Protein AF-K0RDR4-F1 (afdb_monomer_lite)

Foldseek 3Di:
DDDVNDDPVVVVVLLVVLVVVLVVVVVDDDDPPPPPDPPDPPDDLQEDEAEEEDDPPDDDPVRVVVVCCVPQVVCPPHPNHHNDYDYHYDDRDDSCCVVDDPDDDADVCRDPCNVDDDDD

Secondary structure (DSSP, 8-state):
--BTTB-HHHHHHHHHHHHHHHHHHHHS----------------TTEEEEEE---TTPPPHHHHHHHHHHHHGGGTTSTT--SEEEEEEPPPP-HHHHH--SS--PPTT--HHHHS----

Sequence (120 aa):
MKARGWPHHLLAEWIMKSADKLEHDLSLPLQAEPGKGKESELTSNRRTFVHLQYHPHGLSRTQVRAAFDETCDNFRGTDAEIDQLTVAFSRPRNIRDELISARLHQVEGQEASTFRPNIP

Organism: Thalassiosira oceanica (NCBI:txid159749)

Radius of gyration: 22.97 Å; chains: 1; bounding box: 47×28×62 Å

Structure (mmCIF, N/CA/C/O backbone):
data_AF-K0RDR4-F1
#
_entry.id   AF-K0RDR4-F1
#
loop_
_atom_site.group_PDB
_atom_site.id
_atom_site.type_symbol
_atom_site.label_atom_id
_atom_site.label_alt_id
_atom_site.label_comp_id
_atom_site.label_asym_id
_atom_site.label_entity_id
_atom_site.label_seq_id
_atom_site.pdbx_PDB_ins_code
_atom_site.Cartn_x
_atom_site.Cartn_y
_atom_site.Cartn_z
_atom_site.occupancy
_atom_site.B_iso_or_equiv
_atom_site.auth_seq_id
_atom_site.auth_comp_id
_atom_site.auth_asym_id
_atom_site.auth_atom_id
_atom_site.pdbx_PDB_model_num
ATOM 1 N N . MET A 1 1 ? -24.079 -12.587 30.364 1.00 46.25 1 MET A N 1
ATOM 2 C CA . MET A 1 1 ? -22.605 -12.711 30.461 1.00 46.25 1 MET A CA 1
ATOM 3 C C . MET A 1 1 ? -21.969 -11.381 30.077 1.00 46.25 1 MET A C 1
ATOM 5 O O . MET A 1 1 ? -22.340 -10.841 29.044 1.00 46.25 1 MET A O 1
ATOM 9 N N . LYS A 1 2 ? -21.077 -10.821 30.908 1.00 45.00 2 LYS A N 1
ATOM 10 C CA . LYS A 1 2 ? -20.312 -9.601 30.585 1.00 45.00 2 LYS A CA 1
ATOM 11 C C . LYS A 1 2 ? -19.016 -10.018 29.886 1.00 45.00 2 LYS A C 1
ATOM 13 O O . LYS A 1 2 ? -18.211 -10.722 30.490 1.00 45.00 2 LYS A O 1
ATOM 18 N N . ALA A 1 3 ? -18.804 -9.606 28.641 1.00 47.28 3 ALA A N 1
ATOM 19 C CA . ALA A 1 3 ? -17.525 -9.805 27.967 1.00 47.28 3 ALA A CA 1
ATOM 20 C C . ALA A 1 3 ? -16.564 -8.702 28.433 1.00 47.28 3 ALA A C 1
ATOM 22 O O . ALA A 1 3 ? -16.751 -7.534 28.104 1.00 47.28 3 ALA A O 1
ATOM 23 N N . ARG A 1 4 ? -15.565 -9.060 29.253 1.00 60.41 4 ARG A N 1
ATOM 24 C CA . ARG A 1 4 ? -14.511 -8.139 29.737 1.00 60.41 4 ARG A CA 1
ATOM 25 C C . ARG A 1 4 ? -15.037 -6.842 30.387 1.00 60.41 4 ARG A C 1
ATOM 27 O O . ARG A 1 4 ? -14.440 -5.786 30.229 1.00 60.41 4 ARG A O 1
ATOM 34 N N . GLY A 1 5 ? -16.160 -6.920 31.102 1.00 70.50 5 GLY A N 1
ATOM 35 C CA . GLY A 1 5 ? -16.728 -5.791 31.854 1.00 70.50 5 GLY A CA 1
ATOM 36 C C . GLY A 1 5 ? -17.712 -4.898 31.091 1.00 70.50 5 GLY A C 1
ATOM 37 O O . GLY A 1 5 ? -18.449 -4.159 31.738 1.00 70.50 5 GLY A O 1
ATOM 38 N N . TRP A 1 6 ? -17.823 -5.020 29.766 1.00 72.06 6 TRP A N 1
ATOM 39 C CA . TRP A 1 6 ? -18.758 -4.217 28.972 1.00 72.06 6 TRP A CA 1
ATOM 40 C C . TRP A 1 6 ? -20.116 -4.919 28.803 1.00 72.06 6 TRP A C 1
ATOM 42 O O . TRP A 1 6 ? -20.164 -6.143 28.608 1.00 72.06 6 TRP A O 1
ATOM 52 N N . PRO A 1 7 ? -21.242 -4.186 28.898 1.00 82.06 7 PRO A N 1
ATOM 53 C CA . PRO A 1 7 ? -22.553 -4.743 28.613 1.00 82.06 7 PRO A CA 1
ATOM 54 C C . PRO A 1 7 ? -22.722 -4.954 27.101 1.00 82.06 7 PRO A C 1
ATOM 56 O O . PRO A 1 7 ? -22.309 -4.135 26.284 1.00 82.06 7 PRO A O 1
ATOM 59 N N . HIS A 1 8 ? -23.357 -6.066 26.731 1.00 77.81 8 HIS A N 1
ATOM 60 C CA . HIS A 1 8 ? -23.475 -6.513 25.339 1.00 77.81 8 HIS A CA 1
ATOM 61 C C . HIS A 1 8 ? -24.127 -5.479 24.404 1.00 77.81 8 HIS A C 1
ATOM 63 O O . HIS A 1 8 ? -23.720 -5.360 23.254 1.00 77.81 8 HIS A O 1
ATOM 69 N N . HIS A 1 9 ? -25.109 -4.712 24.889 1.00 84.44 9 HIS A N 1
ATOM 70 C CA . HIS A 1 9 ? -25.798 -3.710 24.071 1.00 84.44 9 HIS A CA 1
ATOM 71 C C . HIS A 1 9 ? -24.875 -2.559 23.637 1.00 84.44 9 HIS A C 1
ATOM 73 O O . HIS A 1 9 ? -24.964 -2.136 22.491 1.00 84.44 9 HIS A O 1
ATOM 79 N N . LEU A 1 10 ? -23.945 -2.115 24.496 1.00 81.94 10 LEU A N 1
ATOM 80 C CA . LEU A 1 10 ? -22.968 -1.075 24.139 1.00 81.94 10 LEU A CA 1
ATOM 81 C C . LEU A 1 10 ? -21.982 -1.574 23.082 1.00 81.94 10 LEU A C 1
ATOM 83 O O . LEU A 1 10 ? -21.678 -0.861 22.133 1.00 81.94 10 LEU A O 1
ATOM 87 N N . LEU A 1 11 ? -21.510 -2.819 23.216 1.00 78.94 11 LEU A N 1
ATOM 88 C CA . LEU A 1 11 ? -20.629 -3.422 22.212 1.00 78.94 11 LEU A CA 1
ATOM 89 C C . LEU A 1 11 ? -21.333 -3.542 20.857 1.00 78.94 11 LEU A C 1
ATOM 91 O O . LEU A 1 11 ? -20.731 -3.235 19.833 1.00 78.94 11 LEU A O 1
ATOM 95 N N . ALA A 1 12 ? -22.601 -3.960 20.853 1.00 83.94 12 ALA A N 1
ATOM 96 C CA . ALA A 1 12 ? -23.399 -4.044 19.636 1.00 83.94 12 ALA A CA 1
ATOM 97 C C . ALA A 1 12 ? -23.576 -2.666 18.978 1.00 83.94 12 ALA A C 1
ATOM 99 O O . ALA A 1 12 ? -23.368 -2.541 17.775 1.00 83.94 12 ALA A O 1
ATOM 100 N N . GLU A 1 13 ? -23.882 -1.627 19.760 1.00 87.62 13 GLU A N 1
ATOM 101 C CA . GLU A 1 13 ? -24.005 -0.255 19.257 1.00 87.62 13 GLU A CA 1
ATOM 102 C C . GLU A 1 13 ? -22.700 0.234 18.615 1.00 87.62 13 GLU A C 1
ATOM 104 O O . GLU A 1 13 ? -22.715 0.791 17.520 1.00 87.62 13 GLU A O 1
ATOM 109 N N . TRP A 1 14 ? -21.556 -0.017 19.253 1.00 84.12 14 TRP A N 1
ATOM 110 C CA . TRP A 1 14 ? -20.257 0.373 18.706 1.00 84.12 14 TRP A CA 1
ATOM 111 C C . TRP A 1 14 ? -19.910 -0.375 17.425 1.00 84.12 14 TRP A C 1
ATOM 113 O O . TRP A 1 14 ? -19.418 0.245 16.488 1.00 84.12 14 TRP A O 1
ATOM 123 N N . ILE A 1 15 ? -20.197 -1.678 17.358 1.00 84.19 15 ILE A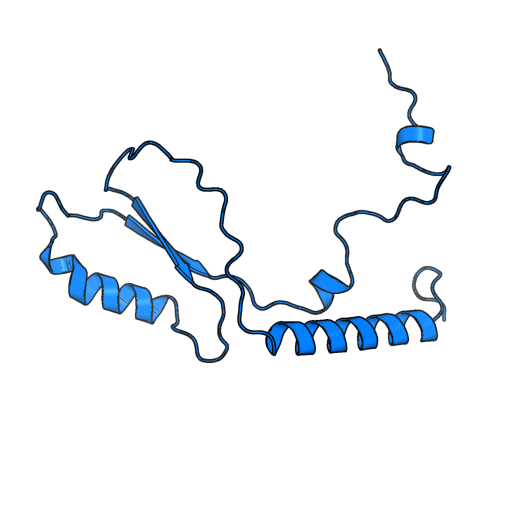 N 1
ATOM 124 C CA 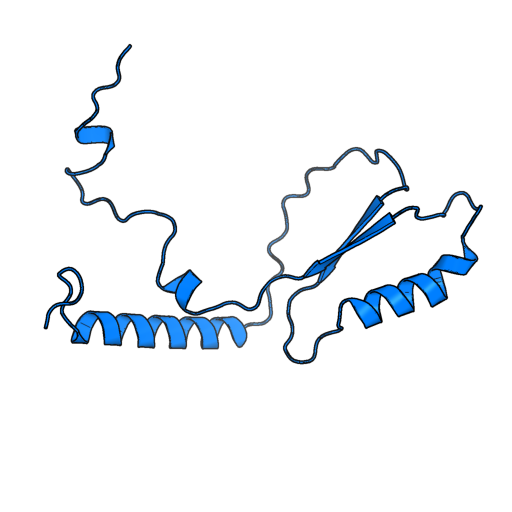. ILE A 1 15 ? -19.992 -2.476 16.143 1.00 84.19 15 ILE A CA 1
ATOM 125 C C . ILE A 1 15 ? -20.807 -1.901 14.984 1.00 84.19 15 ILE A C 1
ATOM 127 O O . ILE A 1 15 ? -20.240 -1.675 13.917 1.00 84.19 15 ILE A O 1
ATOM 131 N N . MET A 1 16 ? -22.093 -1.617 15.203 1.00 87.12 16 MET A N 1
ATOM 132 C CA . MET A 1 16 ? -22.965 -1.048 14.170 1.00 87.12 16 MET A CA 1
ATOM 133 C C . MET A 1 16 ? -22.492 0.348 13.754 1.00 87.12 16 MET A C 1
ATOM 135 O O . MET A 1 16 ? -22.266 0.598 12.577 1.00 87.12 16 MET A O 1
ATOM 139 N N . LYS A 1 17 ? -22.200 1.225 14.720 1.00 85.31 17 LYS A N 1
ATOM 140 C CA . LYS A 1 17 ? -21.716 2.584 14.448 1.00 85.31 17 LYS A CA 1
ATOM 141 C C . LYS A 1 17 ? -20.380 2.601 13.697 1.00 85.31 17 LYS A C 1
ATOM 143 O O . LYS A 1 17 ? -20.145 3.490 12.883 1.00 85.31 17 LYS A O 1
ATOM 148 N N . SER A 1 18 ? -19.482 1.660 13.984 1.00 80.88 18 SER A N 1
ATOM 149 C CA . SER A 1 18 ? -18.223 1.503 13.248 1.00 80.88 18 SER A CA 1
ATOM 150 C C . SER A 1 18 ? -18.440 0.932 11.846 1.00 80.88 18 SER A C 1
ATOM 152 O O . SER A 1 18 ? -17.727 1.337 10.932 1.00 80.88 18 SER A O 1
ATOM 154 N N . ALA A 1 19 ? -19.409 0.030 11.661 1.00 84.00 19 ALA A N 1
ATOM 155 C CA . ALA A 1 19 ? -19.787 -0.471 10.341 1.00 84.00 19 ALA A CA 1
ATOM 156 C C . ALA A 1 19 ? -20.341 0.660 9.458 1.00 84.00 19 ALA A C 1
ATOM 158 O O . ALA A 1 19 ? -19.828 0.868 8.362 1.00 84.00 19 ALA A O 1
ATOM 159 N N . ASP A 1 20 ? -21.265 1.469 9.983 1.00 85.50 20 ASP A N 1
ATOM 160 C CA . ASP A 1 20 ? -21.859 2.600 9.258 1.00 85.50 20 ASP A CA 1
ATOM 161 C C . ASP A 1 20 ? -20.798 3.628 8.828 1.00 85.50 20 ASP A C 1
ATOM 163 O O . ASP A 1 20 ? -20.793 4.115 7.698 1.00 85.50 20 ASP A O 1
ATOM 167 N N . LYS A 1 21 ? -19.849 3.945 9.722 1.00 82.44 21 LYS A N 1
ATOM 168 C CA . LYS A 1 21 ? -18.719 4.837 9.409 1.00 82.44 21 LYS A CA 1
ATOM 169 C C . LYS A 1 21 ? -17.828 4.278 8.307 1.00 82.44 21 LYS A C 1
ATOM 171 O O . LYS A 1 21 ? -17.399 5.023 7.432 1.00 82.44 21 LYS A O 1
ATOM 176 N N . LEU A 1 22 ? -17.538 2.980 8.359 1.00 80.81 22 LEU A N 1
ATOM 177 C CA . LEU A 1 22 ? -16.713 2.321 7.358 1.00 80.81 22 LEU A CA 1
ATOM 178 C C . LEU A 1 22 ? -17.378 2.382 5.978 1.00 80.81 22 LEU A C 1
ATOM 180 O O . LEU A 1 22 ? -16.712 2.713 5.001 1.00 80.81 22 LEU A O 1
ATOM 184 N N . GLU A 1 23 ? -18.677 2.092 5.905 1.00 80.88 23 GLU A N 1
ATOM 185 C CA . GLU A 1 23 ? -19.466 2.169 4.671 1.00 80.88 23 GLU A CA 1
ATOM 186 C C . GLU A 1 23 ? -19.546 3.599 4.124 1.00 80.88 23 GLU A C 1
ATOM 188 O O . GLU A 1 23 ? -19.354 3.815 2.925 1.00 80.88 23 GLU A O 1
ATOM 193 N N . HIS A 1 24 ? -19.757 4.587 4.996 1.00 80.19 24 HIS A N 1
ATOM 194 C CA . HIS A 1 24 ? -19.739 5.997 4.619 1.00 80.19 24 HIS A CA 1
ATOM 195 C C . HIS A 1 24 ? -18.379 6.413 4.048 1.00 80.19 24 HIS A C 1
ATOM 197 O O . HIS A 1 24 ? -18.312 7.005 2.972 1.00 80.19 24 HIS A O 1
ATOM 203 N N . ASP A 1 25 ? -17.282 6.061 4.717 1.00 72.81 25 ASP A N 1
ATOM 204 C CA . ASP A 1 25 ? -15.946 6.418 4.251 1.00 72.81 25 ASP A CA 1
ATOM 205 C C . ASP A 1 25 ? -15.539 5.695 2.960 1.00 72.81 25 ASP A C 1
ATOM 207 O O . ASP A 1 25 ? -14.770 6.238 2.172 1.00 72.81 25 ASP A O 1
ATOM 211 N N . LEU A 1 26 ? -16.037 4.476 2.734 1.00 69.62 26 LEU A N 1
ATOM 212 C CA . LEU A 1 26 ? -15.890 3.767 1.459 1.00 69.62 26 LEU A CA 1
ATOM 213 C C . LEU A 1 26 ? -16.700 4.432 0.334 1.00 69.62 26 LEU A C 1
ATOM 215 O O . LEU A 1 26 ? -16.334 4.305 -0.832 1.00 69.62 26 LEU A O 1
ATOM 219 N N . SER A 1 27 ? -17.793 5.116 0.682 1.00 68.31 27 SER A N 1
ATOM 220 C CA . SER A 1 27 ? -18.667 5.831 -0.258 1.00 68.31 27 SER A CA 1
ATOM 221 C C . SER A 1 27 ? -18.134 7.219 -0.626 1.00 68.31 27 SER A C 1
ATOM 223 O O . SER A 1 27 ? -18.535 7.786 -1.643 1.00 68.31 27 SER A O 1
ATOM 225 N N . LEU A 1 28 ? -17.231 7.780 0.184 1.00 70.06 28 LEU A N 1
ATOM 226 C CA . LEU A 1 28 ? -16.546 9.030 -0.122 1.00 70.06 28 LEU A CA 1
ATOM 227 C C . LEU A 1 28 ? -15.452 8.805 -1.184 1.00 70.06 28 LEU A C 1
ATOM 229 O O . LEU A 1 28 ? -14.745 7.795 -1.144 1.00 70.06 28 LEU A O 1
ATOM 233 N N . PRO A 1 29 ? -15.249 9.753 -2.119 1.00 58.16 29 PRO A N 1
ATOM 234 C CA . PRO A 1 29 ? -14.099 9.702 -3.011 1.00 58.16 29 PRO A CA 1
ATOM 235 C C . PRO A 1 29 ? -12.816 9.718 -2.175 1.00 58.16 29 PRO A C 1
ATOM 237 O O . PRO A 1 29 ? -12.657 10.586 -1.314 1.00 58.16 29 PRO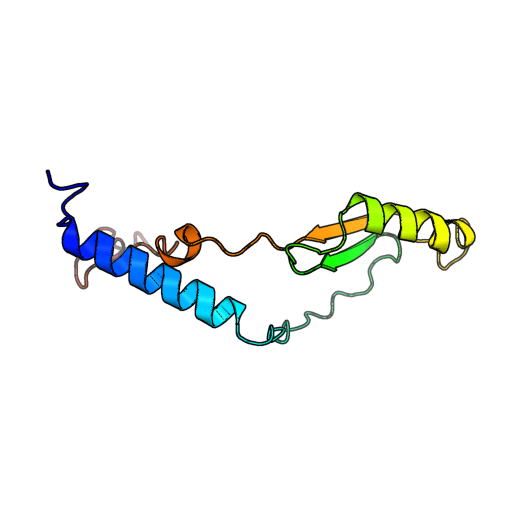 A O 1
ATOM 240 N N . LEU A 1 30 ? -11.915 8.757 -2.422 1.00 55.88 30 LEU A N 1
ATOM 241 C CA . LEU A 1 30 ? -10.650 8.648 -1.696 1.00 55.88 30 LEU A CA 1
ATOM 242 C C . LEU A 1 30 ? -9.872 9.958 -1.836 1.00 55.88 30 LEU A C 1
ATOM 244 O O . LEU A 1 30 ? -9.270 10.233 -2.875 1.00 55.88 30 LEU A O 1
ATOM 248 N N . GLN A 1 31 ? -9.864 10.762 -0.776 1.00 51.22 31 GLN A N 1
ATOM 249 C CA . GLN A 1 31 ? -8.931 11.866 -0.671 1.00 51.22 31 GLN A CA 1
ATOM 250 C C . GLN A 1 31 ? -7.558 11.252 -0.422 1.00 51.22 31 GLN A C 1
ATOM 252 O O . GLN A 1 31 ? -7.291 10.656 0.621 1.00 51.22 31 GLN A O 1
ATOM 257 N N . ALA A 1 32 ? -6.690 11.338 -1.429 1.00 50.91 32 ALA A N 1
ATOM 258 C CA . ALA A 1 32 ? -5.269 11.192 -1.202 1.00 50.91 32 ALA A CA 1
ATOM 259 C C . ALA A 1 32 ? -4.869 12.311 -0.236 1.00 50.91 32 ALA A C 1
ATOM 261 O O . ALA A 1 32 ? -4.763 13.468 -0.639 1.00 50.91 32 ALA A O 1
ATOM 262 N N . GLU A 1 33 ? -4.694 11.976 1.042 1.00 50.84 33 GLU A N 1
ATOM 263 C CA . GLU A 1 33 ? -3.996 12.851 1.977 1.00 50.84 33 GLU A CA 1
ATOM 264 C C . GLU A 1 33 ? -2.690 13.287 1.294 1.00 50.84 33 GLU A C 1
ATOM 266 O O . GLU A 1 33 ? -1.935 12.411 0.846 1.00 50.84 33 GLU A O 1
ATOM 271 N N . PRO A 1 34 ? -2.418 14.597 1.148 1.00 43.50 34 PRO A N 1
ATOM 272 C CA . PRO A 1 34 ? -1.172 15.062 0.573 1.00 43.50 34 PRO A CA 1
ATOM 273 C C . PRO A 1 34 ? -0.056 14.599 1.503 1.00 43.50 34 PRO A C 1
ATOM 275 O O . PRO A 1 34 ? 0.203 15.186 2.556 1.00 43.50 34 PRO A O 1
ATOM 278 N N . GLY A 1 35 ? 0.582 13.488 1.136 1.00 48.56 35 GLY A N 1
ATOM 279 C CA . GLY A 1 35 ? 1.760 12.998 1.817 1.00 48.56 35 GLY A CA 1
ATOM 280 C C . GLY A 1 35 ? 2.749 14.149 1.864 1.00 48.56 35 GLY A C 1
ATOM 281 O O . GLY A 1 35 ? 3.138 14.671 0.822 1.00 48.56 35 GLY A O 1
ATOM 282 N N . LYS A 1 36 ? 3.114 14.579 3.075 1.00 47.75 36 LYS A N 1
ATOM 283 C CA . LYS A 1 36 ? 4.201 15.527 3.305 1.00 47.75 36 LYS A CA 1
ATOM 284 C C . LYS A 1 36 ? 5.457 14.891 2.719 1.00 47.75 36 LYS A C 1
ATOM 286 O O . LYS A 1 36 ? 6.105 14.082 3.382 1.00 47.75 36 LYS A O 1
ATOM 291 N N . GLY A 1 37 ? 5.715 15.181 1.446 1.00 42.91 37 GLY A N 1
ATOM 292 C CA . GLY A 1 37 ? 6.837 14.663 0.690 1.00 42.91 37 GLY A CA 1
ATOM 293 C C . GLY A 1 37 ? 8.094 15.090 1.413 1.00 42.91 37 GLY A C 1
ATOM 294 O O . GLY A 1 37 ? 8.476 16.255 1.382 1.00 42.91 37 GLY A O 1
ATOM 295 N N . LYS A 1 38 ? 8.712 14.157 2.131 1.00 49.94 38 LYS A N 1
ATOM 296 C CA . LYS A 1 38 ? 10.129 14.292 2.409 1.00 49.94 38 LYS A CA 1
ATOM 297 C C . LYS A 1 38 ? 10.776 14.057 1.056 1.00 49.94 38 LYS A C 1
ATOM 299 O O . LYS A 1 38 ? 10.695 12.937 0.554 1.00 49.94 38 LYS A O 1
ATOM 304 N N . GLU A 1 39 ? 11.314 15.111 0.450 1.00 47.97 39 GLU A N 1
ATOM 305 C CA . GLU A 1 39 ? 12.273 14.982 -0.644 1.00 47.97 39 GLU A CA 1
ATOM 306 C C . GLU A 1 39 ? 13.395 14.080 -0.136 1.00 47.97 39 GLU A C 1
ATOM 308 O O . GLU A 1 39 ? 14.280 14.478 0.615 1.00 47.97 39 GLU A O 1
ATOM 313 N N . SER A 1 40 ? 13.259 12.798 -0.446 1.00 50.62 40 SER A N 1
ATOM 314 C CA . SER A 1 40 ? 14.335 11.841 -0.356 1.00 50.62 40 SER A CA 1
ATOM 315 C C . SER A 1 40 ? 15.251 12.196 -1.508 1.00 50.62 40 SER A C 1
ATOM 317 O O . SER A 1 40 ? 14.822 12.106 -2.660 1.00 50.62 40 SER A O 1
ATOM 319 N N . GLU A 1 41 ? 16.487 12.592 -1.206 1.00 49.81 41 GLU A N 1
ATOM 320 C CA . GLU A 1 41 ? 17.566 12.600 -2.191 1.00 49.81 41 GLU A CA 1
ATOM 321 C C . GLU A 1 41 ? 17.439 11.344 -3.063 1.00 49.81 41 GLU A C 1
ATOM 323 O O . GLU A 1 41 ? 17.275 10.230 -2.546 1.00 49.81 41 GLU A O 1
ATOM 328 N N . LEU A 1 42 ? 17.433 11.551 -4.382 1.00 56.50 42 LEU A N 1
ATOM 329 C CA . LEU A 1 42 ? 17.355 10.534 -5.432 1.00 56.50 42 LEU A CA 1
ATOM 330 C C . LEU A 1 42 ? 18.594 9.635 -5.373 1.00 56.50 42 LEU A C 1
ATOM 332 O O . LEU A 1 42 ? 19.487 9.695 -6.214 1.00 56.50 42 LEU A O 1
ATOM 336 N N . THR A 1 43 ? 18.688 8.806 -4.341 1.00 48.72 43 THR A N 1
ATOM 337 C CA . THR A 1 43 ? 19.775 7.851 -4.198 1.00 48.72 43 THR A CA 1
ATOM 338 C C . THR A 1 43 ? 19.353 6.563 -4.896 1.00 48.72 43 THR A C 1
ATOM 340 O O . THR A 1 43 ? 18.726 5.676 -4.329 1.00 48.72 43 THR A O 1
ATOM 343 N N . SER A 1 44 ? 19.736 6.495 -6.175 1.00 57.06 44 SER A N 1
ATOM 344 C CA . SER A 1 44 ? 19.717 5.320 -7.053 1.00 57.06 44 SER A CA 1
ATOM 345 C C . SER A 1 44 ? 18.377 4.982 -7.731 1.00 57.06 44 SER A C 1
ATOM 347 O O . SER A 1 44 ? 17.449 4.479 -7.104 1.00 57.06 44 SER A O 1
ATOM 349 N N . ASN A 1 45 ? 18.345 5.110 -9.067 1.00 57.72 45 ASN A N 1
ATOM 350 C CA . ASN A 1 45 ? 17.310 4.578 -9.979 1.00 57.72 45 ASN A CA 1
ATOM 351 C C . ASN A 1 45 ? 17.060 3.057 -9.847 1.00 57.72 45 ASN A C 1
ATOM 353 O O . ASN A 1 45 ? 16.183 2.512 -10.506 1.00 57.72 45 ASN A O 1
ATOM 357 N N . ARG A 1 46 ? 17.794 2.349 -8.979 1.00 69.44 46 ARG A N 1
ATOM 358 C CA . ARG A 1 46 ? 17.699 0.894 -8.815 1.00 69.44 46 ARG A CA 1
ATOM 359 C C . ARG A 1 46 ? 16.395 0.421 -8.175 1.00 69.44 46 ARG A C 1
ATOM 361 O O . ARG A 1 46 ? 16.043 -0.741 -8.339 1.00 69.44 46 ARG A O 1
ATOM 368 N N . ARG A 1 47 ? 15.685 1.244 -7.394 1.00 78.38 47 ARG A N 1
ATOM 369 C CA . ARG A 1 47 ? 14.467 0.795 -6.690 1.00 78.38 47 ARG A CA 1
ATOM 370 C C . ARG A 1 47 ? 13.286 1.722 -6.897 1.00 78.38 47 ARG A C 1
ATOM 372 O O . ARG A 1 47 ? 13.275 2.847 -6.411 1.00 78.38 47 ARG A O 1
ATOM 379 N N . THR A 1 48 ? 12.239 1.179 -7.507 1.00 84.62 48 THR A N 1
ATOM 380 C CA . THR A 1 48 ? 10.964 1.867 -7.699 1.00 84.62 48 THR A CA 1
ATOM 381 C C . THR A 1 48 ? 9.911 1.285 -6.768 1.00 84.62 48 THR A C 1
ATOM 383 O O . THR A 1 48 ? 9.721 0.068 -6.693 1.00 84.62 48 THR A O 1
ATOM 386 N N . PHE A 1 49 ? 9.200 2.164 -6.066 1.00 86.19 49 PHE A N 1
ATOM 387 C CA . PHE A 1 49 ? 8.074 1.801 -5.214 1.00 86.19 49 PHE A CA 1
ATOM 388 C C . PHE A 1 49 ? 6.773 2.258 -5.864 1.00 86.19 49 PHE A C 1
ATOM 390 O O . PHE A 1 49 ? 6.606 3.435 -6.170 1.00 86.19 49 PHE A O 1
ATOM 397 N N . VAL A 1 50 ? 5.842 1.326 -6.048 1.00 87.00 50 VAL A N 1
ATOM 398 C CA . VAL A 1 50 ? 4.497 1.609 -6.554 1.00 87.00 50 VAL A CA 1
ATOM 399 C C . VAL A 1 50 ? 3.504 1.326 -5.440 1.00 87.00 50 VAL A C 1
ATOM 401 O O . VAL A 1 50 ? 3.368 0.186 -4.997 1.00 87.00 50 VAL A O 1
ATOM 404 N N . HIS A 1 51 ? 2.818 2.372 -4.986 1.00 87.38 51 HIS A N 1
ATOM 405 C CA . HIS A 1 51 ? 1.771 2.275 -3.977 1.00 87.38 51 HIS A CA 1
ATOM 406 C C . HIS A 1 51 ? 0.400 2.247 -4.651 1.00 87.38 51 HIS A C 1
ATOM 408 O O . HIS A 1 51 ? -0.002 3.215 -5.290 1.00 87.38 51 HIS A O 1
ATOM 414 N N . LEU A 1 52 ? -0.321 1.140 -4.488 1.00 85.12 52 LEU A N 1
ATOM 415 C CA . LEU A 1 52 ? -1.672 0.959 -5.009 1.00 85.12 52 LEU A CA 1
ATOM 416 C C . LEU A 1 52 ? -2.670 0.924 -3.859 1.00 85.12 52 LEU A C 1
ATOM 418 O O . LEU A 1 52 ? -2.504 0.182 -2.885 1.00 85.12 52 LEU A O 1
ATOM 422 N N . GLN A 1 53 ? -3.727 1.718 -3.985 1.00 84.50 53 GLN A N 1
ATOM 423 C CA . GLN A 1 53 ? -4.862 1.623 -3.080 1.00 84.50 53 GLN A CA 1
ATOM 424 C C . GLN A 1 53 ? -5.642 0.334 -3.360 1.00 84.50 53 GLN A C 1
ATOM 426 O O . GLN A 1 53 ? -5.800 -0.089 -4.506 1.00 84.50 53 GLN A O 1
ATOM 431 N N . TYR A 1 54 ? -6.114 -0.306 -2.293 1.00 83.19 54 TYR A N 1
ATOM 432 C CA . TYR A 1 54 ? -6.976 -1.472 -2.368 1.00 83.19 54 TYR A CA 1
ATOM 433 C C . TYR A 1 54 ? -8.276 -1.134 -3.093 1.00 83.19 54 TYR A C 1
ATOM 435 O O . TYR A 1 54 ? -8.975 -0.193 -2.721 1.00 83.19 54 TYR A O 1
ATOM 443 N N . HIS A 1 55 ? -8.638 -1.968 -4.062 1.00 82.88 55 HIS A N 1
ATOM 444 C CA . HIS A 1 55 ? -9.948 -1.954 -4.694 1.00 82.88 55 HIS A CA 1
ATOM 445 C C . HIS A 1 55 ? -10.444 -3.404 -4.843 1.00 82.88 55 HIS A C 1
ATOM 447 O O . HIS A 1 55 ? -9.645 -4.256 -5.242 1.00 82.88 55 HIS A O 1
ATOM 453 N N . PRO A 1 56 ? -11.726 -3.720 -4.559 1.00 79.44 56 PRO A N 1
ATOM 454 C CA . PRO A 1 56 ? -12.253 -5.090 -4.639 1.00 79.44 56 PRO A CA 1
ATOM 455 C C . PRO A 1 56 ? -12.082 -5.742 -6.018 1.00 79.44 56 PRO A C 1
ATOM 457 O O . PRO A 1 56 ? -11.821 -6.936 -6.119 1.00 79.44 56 PRO A O 1
ATOM 460 N N . HIS A 1 57 ? -12.180 -4.936 -7.077 1.00 84.69 57 HIS A N 1
ATOM 461 C CA . HIS A 1 57 ? -11.913 -5.328 -8.468 1.00 84.69 57 HIS A CA 1
ATOM 462 C C . HIS A 1 57 ? -10.607 -4.714 -8.998 1.00 84.69 57 HIS A C 1
ATOM 464 O O . HIS A 1 57 ? -10.490 -4.403 -10.178 1.00 84.69 57 HIS A O 1
ATOM 470 N N . GLY A 1 58 ? -9.673 -4.402 -8.098 1.00 82.69 58 GLY A N 1
ATOM 471 C CA . GLY A 1 58 ? -8.400 -3.777 -8.437 1.00 82.69 58 GLY A CA 1
ATOM 472 C C . GLY A 1 58 ? -7.435 -4.728 -9.139 1.00 82.69 58 GLY A C 1
ATOM 473 O O . GLY A 1 58 ? -7.669 -5.932 -9.247 1.00 82.69 58 GLY A O 1
ATOM 474 N N . LEU A 1 59 ? -6.310 -4.175 -9.587 1.00 87.94 59 LEU A N 1
ATOM 475 C CA . LEU A 1 59 ? -5.237 -4.965 -10.180 1.00 87.94 59 LEU A CA 1
ATOM 476 C C . LEU A 1 59 ? -4.559 -5.831 -9.119 1.00 87.94 59 LEU A C 1
ATOM 478 O O . LEU A 1 59 ? -4.180 -5.360 -8.047 1.00 87.94 59 LEU A O 1
ATOM 482 N N . SER A 1 60 ? -4.351 -7.101 -9.444 1.00 87.25 60 SER A N 1
ATOM 483 C CA . SER A 1 60 ? -3.533 -7.990 -8.627 1.00 87.25 60 SER A CA 1
ATOM 484 C C . SER A 1 60 ? -2.048 -7.644 -8.754 1.00 87.25 60 SER A C 1
ATOM 486 O O . SER A 1 60 ? -1.582 -7.145 -9.781 1.00 87.25 60 SER A O 1
ATOM 488 N N . ARG A 1 61 ? -1.257 -7.999 -7.733 1.00 86.44 61 ARG A N 1
ATOM 489 C CA . ARG A 1 61 ? 0.209 -7.857 -7.776 1.00 86.44 61 ARG A CA 1
ATOM 490 C C . ARG A 1 61 ? 0.824 -8.526 -9.008 1.00 86.44 61 ARG A C 1
ATOM 492 O O . ARG A 1 61 ? 1.802 -8.020 -9.547 1.00 86.44 61 ARG A O 1
ATOM 499 N N . THR A 1 62 ? 0.267 -9.659 -9.430 1.00 88.81 62 THR A N 1
ATOM 500 C CA . THR A 1 62 ? 0.742 -10.414 -10.593 1.00 88.81 62 THR A CA 1
ATOM 501 C C . THR A 1 62 ? 0.519 -9.641 -11.885 1.00 88.81 62 THR A C 1
ATOM 503 O O . THR A 1 62 ? 1.437 -9.564 -12.687 1.00 88.81 62 THR A O 1
ATOM 506 N N . GLN A 1 63 ? -0.647 -9.012 -12.059 1.00 91.69 63 GLN A N 1
ATOM 507 C CA . GLN A 1 63 ? -0.937 -8.190 -13.240 1.00 91.69 63 GLN A CA 1
ATOM 508 C C . GLN A 1 63 ? -0.022 -6.968 -13.324 1.00 91.69 63 GLN A C 1
ATOM 510 O O . GLN A 1 63 ? 0.496 -6.666 -14.391 1.00 91.69 63 GLN A O 1
ATOM 515 N N . VAL A 1 64 ? 0.222 -6.299 -12.194 1.00 90.31 64 VAL A N 1
ATOM 516 C CA . VAL A 1 64 ? 1.124 -5.136 -12.144 1.00 90.31 64 VAL A CA 1
ATOM 517 C C . VAL A 1 64 ? 2.555 -5.539 -12.499 1.00 90.31 64 VAL A C 1
ATOM 519 O O . VAL A 1 64 ? 3.222 -4.831 -13.243 1.00 90.31 64 VAL A O 1
ATOM 522 N N . ARG A 1 65 ? 3.023 -6.688 -11.994 1.00 89.94 65 ARG A N 1
ATOM 523 C CA . ARG A 1 65 ? 4.346 -7.218 -12.348 1.00 89.94 65 ARG A CA 1
ATOM 524 C C . ARG A 1 65 ? 4.430 -7.635 -13.810 1.00 89.94 65 ARG A C 1
ATOM 526 O O . ARG A 1 65 ? 5.381 -7.250 -14.461 1.00 89.94 65 ARG A O 1
ATOM 533 N N . ALA A 1 66 ? 3.428 -8.341 -14.328 1.00 92.38 66 ALA A N 1
ATOM 534 C CA . ALA A 1 66 ? 3.405 -8.749 -15.730 1.00 92.38 66 ALA A CA 1
ATOM 535 C C . ALA A 1 66 ? 3.458 -7.538 -16.673 1.00 92.38 66 ALA A C 1
ATOM 537 O O . ALA A 1 66 ? 4.253 -7.534 -17.603 1.00 92.38 66 ALA A O 1
ATOM 538 N N . ALA A 1 67 ? 2.681 -6.489 -16.387 1.00 91.25 67 ALA A N 1
ATOM 539 C CA . ALA A 1 67 ? 2.716 -5.250 -17.161 1.00 91.25 67 ALA A CA 1
ATOM 540 C C . ALA A 1 67 ? 4.073 -4.531 -17.056 1.00 91.25 67 ALA A C 1
ATOM 542 O O . ALA A 1 67 ? 4.539 -3.947 -18.035 1.00 91.25 67 ALA A O 1
ATOM 543 N N . PHE A 1 68 ? 4.710 -4.572 -15.879 1.00 90.38 68 PHE A N 1
ATOM 544 C CA . PHE A 1 68 ? 6.056 -4.035 -15.694 1.00 90.38 68 PHE A CA 1
ATOM 545 C C . PHE A 1 68 ? 7.082 -4.817 -16.509 1.00 90.38 68 PHE A C 1
ATOM 547 O O . PHE A 1 68 ? 7.815 -4.199 -17.263 1.00 90.38 68 PHE A O 1
ATOM 554 N N . ASP A 1 69 ? 7.106 -6.144 -16.411 1.00 89.62 69 ASP A N 1
ATOM 555 C CA . ASP A 1 69 ? 8.053 -6.977 -17.153 1.00 89.62 69 ASP A CA 1
ATOM 556 C C . ASP A 1 69 ? 7.850 -6.781 -18.670 1.00 89.62 69 ASP A C 1
ATOM 558 O O . ASP A 1 69 ? 8.791 -6.458 -19.383 1.00 89.62 69 ASP A O 1
ATOM 562 N N . GLU A 1 70 ? 6.604 -6.820 -19.158 1.00 92.19 70 GLU A N 1
ATOM 563 C CA . GLU A 1 70 ? 6.275 -6.602 -20.577 1.00 92.19 70 GLU A CA 1
ATOM 564 C C . GLU A 1 70 ? 6.754 -5.240 -21.111 1.00 92.19 70 GLU A C 1
ATOM 566 O O . GLU A 1 70 ? 7.275 -5.142 -22.223 1.00 92.19 70 GLU A O 1
ATOM 571 N N . THR A 1 71 ? 6.585 -4.175 -20.325 1.00 89.38 7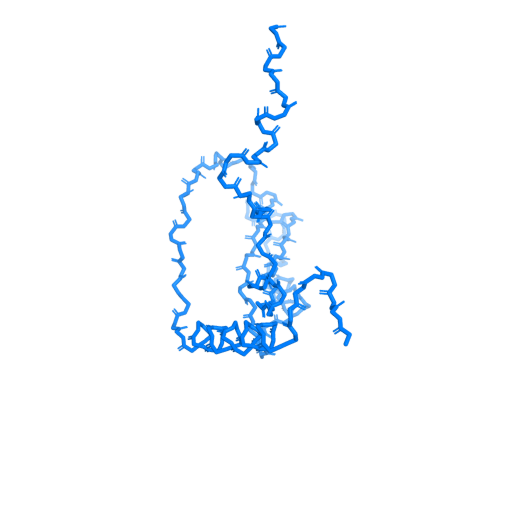1 THR A N 1
ATOM 572 C CA . THR A 1 71 ? 6.884 -2.810 -20.781 1.00 89.38 71 THR A CA 1
ATOM 573 C C . THR A 1 71 ? 8.346 -2.440 -20.537 1.00 89.38 71 THR A C 1
ATOM 575 O O . THR A 1 71 ? 9.009 -1.874 -21.412 1.00 89.38 71 THR A O 1
ATOM 578 N N . CYS A 1 72 ? 8.846 -2.739 -19.339 1.00 85.31 72 CYS A N 1
ATOM 579 C CA . CYS A 1 72 ? 10.126 -2.271 -18.825 1.00 85.31 72 CYS A CA 1
ATOM 580 C C . CYS A 1 72 ? 11.303 -3.185 -19.188 1.00 85.31 72 CYS A C 1
ATOM 582 O O . CYS A 1 72 ? 12.439 -2.712 -19.157 1.00 85.31 72 CYS A O 1
ATOM 584 N N . ASP A 1 73 ? 11.068 -4.433 -19.616 1.00 83.75 73 ASP A N 1
ATOM 585 C CA . ASP A 1 73 ? 12.149 -5.306 -20.098 1.00 83.75 73 ASP A CA 1
ATOM 586 C C . ASP A 1 73 ? 12.903 -4.705 -21.294 1.00 83.75 73 ASP A C 1
ATOM 588 O O . ASP A 1 73 ? 14.101 -4.941 -21.449 1.00 83.75 73 ASP A O 1
ATOM 592 N N . ASN A 1 74 ? 12.247 -3.848 -22.082 1.00 84.88 74 ASN A N 1
ATOM 593 C CA . ASN A 1 74 ? 12.862 -3.143 -23.211 1.00 84.88 74 ASN A CA 1
ATOM 594 C C . ASN A 1 74 ? 13.949 -2.135 -22.801 1.00 84.88 74 ASN A C 1
ATOM 596 O O . ASN A 1 74 ? 14.739 -1.716 -23.643 1.00 84.88 74 ASN A O 1
ATOM 600 N N . PHE A 1 75 ? 13.988 -1.732 -21.529 1.00 82.81 75 PHE A N 1
ATOM 601 C CA . PHE A 1 75 ? 14.932 -0.738 -21.010 1.00 82.81 75 PHE A CA 1
ATOM 602 C C . PHE A 1 75 ? 16.106 -1.371 -20.251 1.00 82.81 75 PHE A C 1
ATOM 604 O O . PHE A 1 75 ? 16.957 -0.647 -19.729 1.00 82.81 75 PHE A O 1
ATOM 611 N N . ARG A 1 76 ? 16.187 -2.708 -20.197 1.00 81.31 76 ARG A N 1
ATOM 612 C CA . ARG A 1 76 ? 17.314 -3.426 -19.581 1.00 81.31 76 ARG A CA 1
ATOM 613 C C . ARG A 1 76 ? 18.634 -3.055 -20.265 1.00 81.31 76 ARG A C 1
ATOM 615 O O . ARG A 1 76 ? 18.719 -3.052 -21.491 1.00 81.31 76 ARG A O 1
ATOM 622 N N . GLY A 1 77 ? 19.669 -2.758 -19.480 1.00 79.44 77 GLY A N 1
ATOM 623 C CA . GLY A 1 77 ? 20.983 -2.339 -19.970 1.00 79.44 77 GLY A CA 1
ATOM 624 C C . GLY A 1 77 ? 21.075 -0.874 -20.411 1.00 79.44 77 GLY A C 1
ATOM 625 O O . GLY A 1 77 ? 22.109 -0.476 -20.947 1.00 79.44 77 GLY A O 1
ATOM 626 N N . THR A 1 78 ? 20.024 -0.074 -20.206 1.00 84.06 78 THR A N 1
ATOM 627 C CA . THR A 1 78 ? 20.042 1.378 -20.450 1.00 84.06 78 THR A CA 1
ATOM 628 C C . THR A 1 78 ? 20.177 2.155 -19.141 1.00 84.06 78 THR A C 1
ATOM 630 O O . THR A 1 78 ? 19.927 1.625 -18.062 1.00 84.06 78 THR A O 1
ATOM 633 N N . ASP A 1 79 ? 20.483 3.450 -19.227 1.00 79.69 79 ASP A N 1
ATOM 634 C CA . ASP A 1 79 ? 20.523 4.345 -18.057 1.00 79.69 79 ASP A CA 1
ATOM 635 C C . ASP A 1 79 ? 19.153 4.502 -17.357 1.00 79.69 79 ASP A C 1
ATOM 637 O O . ASP A 1 79 ? 19.069 5.036 -16.248 1.00 79.69 79 ASP A O 1
ATOM 641 N N . ALA A 1 80 ? 18.076 4.039 -18.004 1.00 77.56 80 ALA A N 1
ATOM 642 C CA . ALA A 1 80 ? 16.711 4.019 -17.487 1.00 77.56 80 ALA A CA 1
ATOM 643 C C . ALA A 1 80 ? 16.292 2.644 -16.924 1.00 77.56 80 ALA A C 1
ATOM 645 O O . ALA A 1 80 ? 15.112 2.441 -16.631 1.00 77.56 80 ALA A O 1
ATOM 646 N N . GLU A 1 81 ? 17.223 1.695 -16.784 1.00 82.06 81 GLU A N 1
ATOM 647 C CA . GLU A 1 81 ? 16.946 0.393 -16.179 1.00 82.06 81 GLU A CA 1
ATOM 648 C C . GLU A 1 81 ? 16.509 0.533 -14.712 1.00 82.06 81 GLU A C 1
ATOM 650 O O . GLU A 1 81 ? 17.090 1.282 -13.922 1.00 82.06 81 GLU A O 1
ATOM 655 N N . ILE A 1 82 ? 15.470 -0.222 -14.350 1.00 84.19 82 ILE A N 1
ATOM 656 C CA . ILE A 1 82 ? 14.950 -0.317 -12.987 1.00 84.19 82 ILE A CA 1
ATOM 657 C C . ILE A 1 82 ? 15.285 -1.710 -12.451 1.00 84.19 82 ILE A C 1
ATOM 659 O O . ILE A 1 82 ? 14.626 -2.687 -12.803 1.00 84.19 82 ILE A O 1
ATOM 663 N N . ASP A 1 83 ? 16.271 -1.803 -11.558 1.00 82.06 83 ASP A N 1
ATOM 664 C CA . ASP A 1 83 ? 16.718 -3.094 -11.014 1.00 82.06 83 ASP A CA 1
ATOM 665 C C . ASP A 1 83 ? 15.646 -3.809 -10.180 1.00 82.06 83 ASP A C 1
ATOM 667 O O . ASP A 1 83 ? 15.608 -5.039 -10.119 1.00 82.06 83 ASP A O 1
ATOM 671 N N . GLN A 1 84 ? 14.803 -3.059 -9.463 1.00 84.06 84 GLN A N 1
ATOM 672 C CA . GLN A 1 84 ? 13.817 -3.650 -8.569 1.00 84.06 84 GLN A CA 1
ATOM 673 C C . GLN A 1 84 ? 12.537 -2.821 -8.436 1.00 84.06 84 GLN A C 1
ATOM 675 O O . GLN A 1 84 ? 12.516 -1.741 -7.840 1.00 84.06 84 GLN A O 1
ATOM 680 N N . LEU A 1 85 ? 11.424 -3.433 -8.843 1.00 88.00 85 LEU A N 1
ATOM 681 C CA . LEU A 1 85 ? 10.073 -2.964 -8.555 1.00 88.00 85 LEU A CA 1
ATOM 682 C C . LEU A 1 85 ? 9.542 -3.548 -7.235 1.00 88.00 85 LEU A C 1
ATOM 684 O O . LEU A 1 85 ? 9.432 -4.765 -7.053 1.00 88.00 85 LEU A O 1
ATOM 688 N N . THR A 1 86 ? 9.111 -2.671 -6.330 1.00 88.75 86 THR A N 1
ATOM 689 C CA . THR A 1 86 ? 8.358 -3.035 -5.125 1.00 88.75 86 THR A CA 1
ATOM 690 C C . THR A 1 86 ? 6.933 -2.505 -5.226 1.00 88.75 86 THR A C 1
ATOM 692 O O . THR A 1 86 ? 6.700 -1.302 -5.164 1.00 88.75 86 THR A O 1
ATOM 695 N N . VAL A 1 87 ? 5.963 -3.415 -5.350 1.00 88.12 87 VAL A N 1
ATOM 696 C CA . VAL A 1 87 ? 4.534 -3.072 -5.368 1.00 88.12 87 VAL A CA 1
ATOM 697 C C . VAL A 1 87 ? 3.962 -3.232 -3.964 1.00 88.12 87 VAL A C 1
ATOM 699 O O . VAL A 1 87 ? 3.919 -4.345 -3.432 1.00 88.12 87 VAL A O 1
ATOM 702 N N . ALA A 1 88 ? 3.521 -2.127 -3.375 1.00 86.88 88 ALA A N 1
ATOM 703 C CA . ALA A 1 88 ? 2.863 -2.079 -2.080 1.00 86.88 88 ALA A CA 1
ATOM 704 C C . ALA A 1 88 ? 1.361 -1.845 -2.273 1.00 86.88 88 ALA A C 1
ATOM 706 O O . ALA A 1 88 ? 0.953 -0.877 -2.909 1.00 86.88 88 ALA A O 1
ATOM 707 N N . PHE A 1 89 ? 0.539 -2.716 -1.692 1.00 84.19 89 PHE A N 1
ATOM 708 C CA . PHE A 1 89 ? -0.911 -2.545 -1.664 1.00 84.19 89 PHE A CA 1
ATOM 709 C C . PHE A 1 89 ? -1.341 -2.038 -0.296 1.00 84.19 89 PHE A C 1
ATOM 711 O O . PHE A 1 89 ? -0.875 -2.550 0.727 1.00 84.19 89 PHE A O 1
ATOM 718 N N . SER A 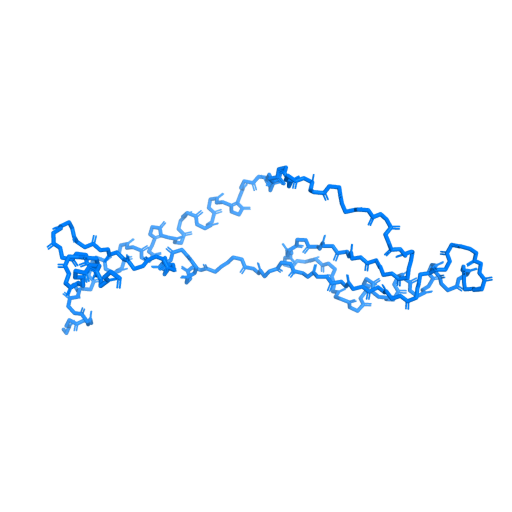1 90 ? -2.260 -1.073 -0.261 1.00 81.56 90 SER A N 1
ATOM 719 C CA . SER A 1 90 ? -3.004 -0.846 0.973 1.00 81.56 90 SER A CA 1
ATOM 720 C C . SER A 1 90 ? -3.876 -2.070 1.270 1.00 81.56 90 SER A C 1
ATOM 722 O O . SER A 1 90 ? -4.254 -2.833 0.380 1.00 81.56 90 SER A O 1
ATOM 724 N N . ARG A 1 91 ? -4.145 -2.311 2.552 1.00 78.50 91 ARG A N 1
ATOM 725 C CA . ARG A 1 91 ? -5.082 -3.357 2.971 1.00 78.50 91 ARG A CA 1
ATOM 726 C C . ARG A 1 91 ? -6.513 -2.810 2.922 1.00 78.50 91 ARG A C 1
ATOM 728 O O . ARG A 1 91 ? -6.688 -1.613 3.164 1.00 78.50 91 ARG A O 1
ATOM 735 N N . PRO A 1 92 ? -7.529 -3.654 2.674 1.00 78.94 92 PRO A N 1
ATOM 736 C CA . PRO A 1 92 ? -8.914 -3.248 2.871 1.00 78.94 92 PRO A CA 1
ATOM 737 C C . PRO A 1 92 ? -9.104 -2.726 4.296 1.00 78.94 92 PRO A C 1
ATOM 739 O O . PRO A 1 92 ? -8.625 -3.345 5.256 1.00 78.94 92 PRO A O 1
ATOM 742 N N . ARG A 1 93 ? -9.806 -1.596 4.433 1.00 73.62 93 ARG A N 1
ATOM 743 C CA . ARG A 1 93 ? -10.232 -1.106 5.746 1.00 73.62 93 ARG A CA 1
ATOM 744 C C . ARG A 1 93 ? -11.146 -2.153 6.370 1.00 73.62 93 ARG A C 1
ATOM 746 O O . ARG A 1 93 ? -12.035 -2.685 5.710 1.00 73.62 93 ARG A O 1
ATOM 753 N N . ASN A 1 94 ? -10.896 -2.481 7.629 1.00 75.38 94 ASN A N 1
ATOM 754 C CA . ASN A 1 94 ? -11.679 -3.465 8.358 1.00 75.38 94 ASN A CA 1
ATOM 755 C C . ASN A 1 94 ? -12.299 -2.817 9.601 1.00 75.38 94 ASN A C 1
ATOM 757 O O . ASN A 1 94 ? -11.741 -1.887 10.178 1.00 75.38 94 ASN A O 1
ATOM 761 N N . ILE A 1 95 ? -13.443 -3.345 10.038 1.00 76.00 95 ILE A N 1
ATOM 762 C CA . ILE A 1 95 ? -14.160 -2.847 11.224 1.00 76.00 95 ILE A CA 1
ATOM 763 C C . ILE A 1 95 ? -13.285 -2.956 12.485 1.00 76.00 95 ILE A C 1
ATOM 765 O O . ILE A 1 95 ? -13.403 -2.152 13.403 1.00 76.00 95 ILE A O 1
ATOM 769 N N . ARG A 1 96 ? -12.363 -3.926 12.535 1.00 71.94 96 ARG A N 1
ATOM 770 C CA . ARG A 1 96 ? -11.437 -4.094 13.663 1.00 71.94 96 ARG A CA 1
ATOM 771 C C . ARG A 1 96 ? -10.542 -2.863 13.853 1.00 71.94 96 ARG A C 1
ATOM 773 O O . ARG A 1 96 ? -10.299 -2.497 14.995 1.00 71.94 96 ARG A O 1
ATOM 780 N N . ASP A 1 97 ? -10.079 -2.237 12.778 1.00 71.69 97 ASP A N 1
ATOM 781 C CA . ASP A 1 97 ? -9.226 -1.050 12.835 1.00 71.69 97 ASP A CA 1
ATOM 782 C C . ASP A 1 97 ? -9.990 0.163 13.408 1.00 71.69 97 ASP A C 1
ATOM 784 O O . ASP A 1 97 ? -9.392 0.981 14.099 1.00 71.69 97 ASP A O 1
ATOM 788 N N . GLU A 1 98 ? -11.310 0.241 13.194 1.00 71.44 98 GLU A N 1
ATOM 789 C CA . GLU A 1 98 ? -12.190 1.266 13.787 1.00 71.44 98 GLU A CA 1
ATOM 790 C C . GLU A 1 98 ? -12.557 0.962 15.246 1.00 71.44 98 GLU A C 1
ATOM 792 O O . GLU A 1 98 ? -12.660 1.860 16.080 1.00 71.44 98 GLU A O 1
ATOM 797 N N . LEU A 1 99 ? -12.773 -0.315 15.571 1.00 68.50 99 LEU A N 1
ATOM 798 C CA . LEU A 1 99 ? -13.148 -0.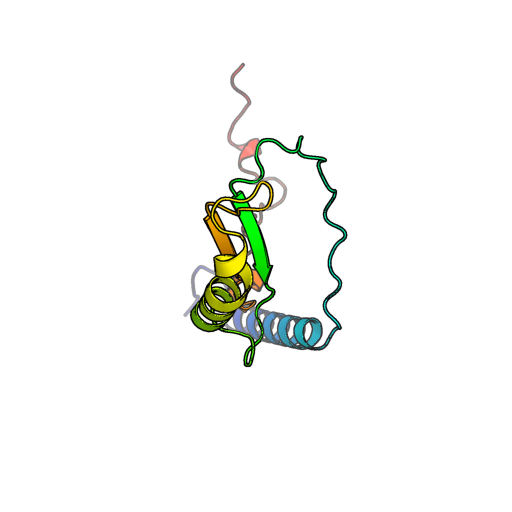745 16.920 1.00 68.50 99 LEU A CA 1
ATOM 799 C C . LEU A 1 99 ? -11.970 -0.724 17.893 1.00 68.50 99 LEU A C 1
ATOM 801 O O . LEU A 1 99 ? -12.154 -0.498 19.089 1.00 68.50 99 LEU A O 1
ATOM 805 N N . ILE A 1 100 ? -10.765 -1.010 17.400 1.00 66.44 100 ILE A N 1
ATOM 806 C CA . ILE A 1 100 ? -9.565 -1.144 18.216 1.00 66.44 100 ILE A CA 1
ATOM 807 C C . ILE A 1 100 ? -8.630 0.012 17.888 1.00 66.44 100 ILE A C 1
ATOM 809 O O . ILE A 1 100 ? -7.698 -0.098 17.094 1.00 66.44 100 ILE A O 1
ATOM 813 N N . SER A 1 101 ? -8.863 1.128 18.569 1.00 58.91 101 SER A N 1
ATOM 814 C CA . SER A 1 101 ? -7.866 2.182 18.697 1.00 58.91 101 SER A CA 1
ATOM 815 C C . SER A 1 101 ? -6.564 1.582 19.245 1.00 58.91 101 SER A C 1
ATOM 817 O O . SER A 1 101 ? -6.542 1.028 20.344 1.00 58.91 101 SER A O 1
ATOM 819 N N . ALA A 1 102 ? -5.454 1.728 18.513 1.00 59.44 102 ALA A N 1
ATOM 820 C CA . ALA A 1 102 ? -4.123 1.370 19.018 1.00 59.44 102 ALA A CA 1
ATOM 821 C C . ALA A 1 102 ? -3.722 2.200 20.254 1.00 59.44 102 ALA A C 1
ATOM 823 O O . ALA A 1 102 ? -2.807 1.833 20.991 1.00 59.44 102 ALA A O 1
ATOM 824 N N . ARG A 1 103 ? -4.415 3.320 20.497 1.00 57.38 103 ARG A N 1
ATOM 825 C CA . ARG A 1 103 ? -4.311 4.075 21.741 1.00 57.38 103 ARG A CA 1
ATOM 826 C C . ARG A 1 103 ? -5.218 3.430 22.779 1.00 57.38 103 ARG A C 1
ATOM 828 O O . ARG A 1 103 ? -6.440 3.422 22.629 1.00 57.38 103 ARG A O 1
ATOM 835 N N . LEU A 1 104 ? -4.606 2.903 23.833 1.00 61.16 104 LEU A N 1
ATOM 836 C CA . LEU A 1 104 ? -5.319 2.467 25.024 1.00 61.16 104 LEU A CA 1
ATOM 837 C C . LEU A 1 104 ? -6.077 3.674 25.591 1.00 61.16 104 LEU A C 1
ATOM 839 O O . LEU A 1 104 ? -5.464 4.709 25.847 1.00 61.16 104 LEU A O 1
ATOM 843 N N . HIS A 1 105 ? -7.393 3.556 25.765 1.00 65.81 105 HIS A N 1
ATOM 844 C CA . HIS A 1 105 ? -8.157 4.580 26.469 1.00 65.81 105 HIS A CA 1
ATOM 845 C C . HIS A 1 105 ? -7.659 4.635 27.917 1.00 65.81 105 HIS A C 1
ATOM 847 O O . HIS A 1 105 ? -7.778 3.654 28.652 1.00 65.81 105 HIS A O 1
ATOM 853 N N . GLN A 1 106 ? -7.049 5.754 28.292 1.00 68.12 106 GLN A N 1
ATOM 854 C CA . GLN A 1 106 ? -6.628 6.019 29.660 1.00 68.12 106 GLN A CA 1
ATOM 855 C C . GLN A 1 106 ? -7.714 6.859 30.324 1.00 68.12 106 GLN A C 1
ATOM 857 O O . GLN A 1 106 ? -8.181 7.843 29.753 1.00 68.12 106 GLN A O 1
ATOM 862 N N . VAL A 1 107 ? -8.151 6.424 31.502 1.00 72.81 107 VAL A N 1
ATOM 863 C CA . VAL A 1 107 ? -9.101 7.177 32.319 1.00 72.81 107 VAL A CA 1
ATOM 864 C C . VAL A 1 107 ? -8.338 8.315 32.988 1.00 72.81 107 VAL A C 1
ATOM 866 O O . VAL A 1 107 ? -7.249 8.093 33.519 1.00 72.81 107 VAL A O 1
ATOM 869 N N . GLU A 1 108 ? -8.910 9.518 32.968 1.00 67.62 108 GLU A N 1
ATOM 870 C CA . GLU A 1 108 ? -8.330 10.704 33.601 1.00 67.62 108 GLU A CA 1
ATOM 871 C C . GLU A 1 108 ? -8.049 10.422 35.091 1.00 67.62 108 GLU A C 1
ATOM 873 O O . GLU A 1 108 ? -8.935 10.004 35.839 1.00 67.62 108 GLU A O 1
ATOM 878 N N . GLY A 1 109 ? -6.785 10.558 35.508 1.00 70.69 109 GLY A N 1
ATOM 879 C CA . GLY A 1 109 ? -6.326 10.235 36.869 1.00 70.69 109 GLY A CA 1
ATOM 880 C C . GLY A 1 109 ? -5.914 8.773 37.120 1.00 70.69 109 GLY A C 1
ATOM 881 O O . GLY A 1 109 ? -5.429 8.466 38.207 1.00 70.69 109 GLY A O 1
ATOM 882 N N . GLN A 1 110 ? -6.052 7.875 36.138 1.00 70.56 110 GLN A N 1
ATOM 883 C CA . GLN A 1 110 ? -5.489 6.513 36.159 1.00 70.56 110 GLN A CA 1
ATOM 884 C C . GLN A 1 110 ? -4.586 6.250 34.947 1.00 70.56 110 GLN A C 1
ATOM 886 O O . GLN A 1 110 ? -4.551 5.150 34.387 1.00 70.56 110 GLN A O 1
ATOM 891 N N . GLU A 1 111 ? -3.856 7.270 34.511 1.00 74.94 111 GLU A N 1
ATOM 892 C CA . GLU A 1 111 ? -2.905 7.119 33.421 1.00 74.94 111 GLU A CA 1
ATOM 893 C C . GLU A 1 111 ? -1.687 6.300 33.876 1.00 74.94 111 GLU A C 1
ATOM 895 O O . GLU A 1 111 ? -1.299 6.295 35.046 1.00 74.94 111 GLU A O 1
ATOM 900 N N . ALA A 1 112 ? -1.026 5.616 32.939 1.00 66.56 112 ALA A N 1
ATOM 901 C CA . ALA A 1 112 ? 0.199 4.871 33.249 1.00 66.56 112 ALA A CA 1
ATOM 902 C C . ALA A 1 112 ? 1.332 5.789 33.762 1.00 66.56 112 ALA A C 1
ATOM 904 O O . ALA A 1 112 ? 2.187 5.350 34.532 1.00 66.56 112 ALA A O 1
ATOM 905 N N . SER A 1 113 ? 1.304 7.064 33.362 1.00 69.38 113 SER A N 1
ATOM 906 C CA . SER A 1 113 ? 2.161 8.154 33.844 1.00 69.38 113 SER A CA 1
ATOM 907 C C . SER A 1 113 ? 1.907 8.494 35.318 1.00 69.38 113 SER A C 1
ATOM 909 O O . SER A 1 113 ? 2.839 8.847 36.031 1.00 69.38 113 SER A O 1
ATOM 911 N N . THR A 1 114 ? 0.675 8.334 35.810 1.00 68.44 114 THR A N 1
ATOM 912 C CA . THR A 1 114 ? 0.310 8.600 37.210 1.00 68.44 114 THR A CA 1
ATOM 913 C C . THR A 1 114 ? 0.943 7.586 38.169 1.00 68.44 114 THR A C 1
ATOM 915 O O . THR A 1 114 ? 1.319 7.939 39.283 1.00 68.44 114 THR A O 1
ATOM 918 N N . PHE A 1 115 ? 1.107 6.330 37.738 1.00 68.75 115 PHE A N 1
ATOM 919 C CA . PHE A 1 115 ? 1.666 5.248 38.564 1.00 68.75 115 PHE A CA 1
ATOM 920 C C . PHE A 1 115 ? 3.181 5.056 38.419 1.00 68.75 115 PHE A C 1
ATOM 922 O O . PHE A 1 115 ? 3.777 4.291 39.179 1.00 68.75 115 PHE A O 1
ATOM 929 N N . ARG A 1 116 ? 3.822 5.738 37.464 1.00 62.19 116 ARG A N 1
ATOM 930 C CA . ARG A 1 116 ? 5.281 5.774 37.338 1.00 62.19 116 ARG A CA 1
ATOM 931 C C . ARG A 1 116 ? 5.779 7.205 37.533 1.00 62.19 116 ARG A C 1
ATOM 933 O O . ARG A 1 116 ? 5.796 7.957 36.562 1.00 62.19 116 ARG A O 1
ATOM 940 N N . PRO A 1 117 ? 6.231 7.588 38.742 1.00 66.94 117 PRO A N 1
ATOM 941 C CA . PRO A 1 117 ? 7.011 8.808 38.876 1.00 66.94 117 PRO A CA 1
ATOM 942 C C . PRO A 1 117 ? 8.258 8.692 37.989 1.00 66.94 117 PRO A C 1
ATOM 944 O O . PRO A 1 117 ? 8.905 7.641 37.961 1.00 66.94 117 PRO A O 1
ATOM 947 N N . ASN A 1 118 ? 8.555 9.756 37.236 1.00 62.44 118 ASN A N 1
ATOM 948 C CA . ASN A 1 118 ? 9.779 9.861 36.444 1.00 62.44 118 ASN A CA 1
ATOM 949 C C . ASN A 1 118 ? 10.975 9.584 37.359 1.00 62.44 118 ASN A C 1
ATOM 951 O O . ASN A 1 118 ? 11.215 10.322 38.315 1.00 62.44 118 ASN A O 1
ATOM 955 N N . ILE A 1 119 ? 11.688 8.497 37.079 1.00 64.44 119 ILE A N 1
ATOM 956 C CA . ILE A 1 119 ? 12.974 8.221 37.709 1.00 64.44 119 ILE A CA 1
ATOM 957 C C . ILE A 1 119 ? 13.977 9.154 37.009 1.00 64.44 119 ILE A C 1
ATOM 959 O O . ILE A 1 119 ? 13.994 9.142 35.774 1.00 64.44 119 ILE A O 1
ATOM 963 N N . PRO A 1 120 ? 14.708 10.003 37.755 1.00 63.69 120 PRO A N 1
ATOM 964 C CA . PRO A 1 120 ? 15.677 10.943 37.193 1.00 63.69 120 PRO A CA 1
ATOM 965 C C . PRO A 1 120 ? 16.838 10.246 36.476 1.00 63.69 120 PRO A C 1
ATOM 967 O O . PRO A 1 120 ? 17.163 9.091 36.844 1.00 63.69 120 PRO A O 1
#

pLDDT: mean 73.89, std 13.47, range [42.91, 92.38]